Protein AF-A0A0K0GFX9-F1 (afdb_monomer_lite)

Foldseek 3Di:
DDDDDDDDDDDPPPPPPPPPPPPFPKDKFWFQAKWWDLQAETEPVRDDDPSIDIDGQQQIKIQDGDDPAWTWIQGPNGIYTYGNPPPVVDDRVRVCCVTGPHDRNPDPDD

Organism: Xanthomonas oryzae pv. oryzae (strain PXO99A) (NCBI:txid360094)

Structure (mmCIF, N/CA/C/O backbone):
data_AF-A0A0K0GFX9-F1
#
_entry.id   AF-A0A0K0GFX9-F1
#
loop_
_atom_site.group_PDB
_atom_site.id
_atom_site.type_symbol
_atom_site.label_atom_id
_atom_site.label_alt_id
_atom_site.label_comp_id
_atom_site.label_asym_id
_atom_site.label_entity_id
_atom_site.label_seq_id
_atom_site.pdbx_PDB_ins_code
_atom_site.Cartn_x
_atom_site.Cartn_y
_atom_site.Cartn_z
_atom_site.occupancy
_atom_site.B_iso_or_equiv
_atom_site.auth_seq_id
_atom_site.auth_comp_id
_atom_site.auth_asym_id
_atom_site.auth_atom_id
_atom_site.pdbx_PDB_model_num
ATOM 1 N N . MET A 1 1 ? 40.369 53.574 -22.912 1.00 46.41 1 MET A N 1
ATOM 2 C CA . MET A 1 1 ? 38.956 53.920 -22.636 1.00 46.41 1 MET A CA 1
ATOM 3 C C . MET A 1 1 ? 38.154 53.860 -23.925 1.00 46.41 1 MET A C 1
ATOM 5 O O . MET A 1 1 ? 38.323 54.766 -24.725 1.00 46.41 1 MET A O 1
ATOM 9 N N . ARG A 1 2 ? 37.320 52.827 -24.127 1.00 41.56 2 ARG A N 1
ATOM 10 C CA . ARG A 1 2 ? 36.103 52.857 -24.968 1.00 41.56 2 ARG A CA 1
ATOM 11 C C . ARG A 1 2 ? 35.143 51.774 -24.454 1.00 41.56 2 ARG A C 1
ATOM 13 O O . ARG A 1 2 ? 35.328 50.600 -24.754 1.00 41.56 2 ARG A O 1
ATOM 20 N N . LEU A 1 3 ? 34.190 52.173 -23.608 1.00 46.28 3 LEU A N 1
ATOM 21 C CA . LEU A 1 3 ? 33.074 51.335 -23.160 1.00 46.28 3 LEU A CA 1
ATOM 22 C C . LEU A 1 3 ? 32.033 51.295 -24.282 1.00 46.28 3 LEU A C 1
ATOM 24 O O . LEU A 1 3 ? 31.542 52.346 -24.686 1.00 46.28 3 LEU A O 1
ATOM 28 N N . HIS A 1 4 ? 31.683 50.102 -24.752 1.00 47.66 4 HIS A N 1
ATOM 29 C CA . HIS A 1 4 ? 30.481 49.906 -25.553 1.00 47.66 4 HIS A CA 1
ATOM 30 C C . HIS A 1 4 ? 29.398 49.352 -24.633 1.00 47.66 4 HIS A C 1
ATOM 32 O O . HIS A 1 4 ? 29.428 48.187 -24.242 1.00 47.66 4 HIS A O 1
ATOM 38 N N . SER A 1 5 ? 28.464 50.224 -24.262 1.00 55.97 5 SER A N 1
ATOM 39 C CA . SER A 1 5 ? 27.197 49.842 -23.651 1.00 55.97 5 SER A CA 1
ATOM 40 C C . SER A 1 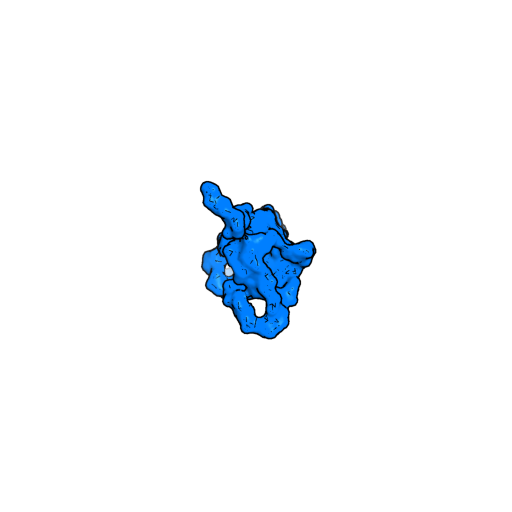5 ? 26.381 49.065 -24.677 1.00 55.97 5 SER A C 1
ATOM 42 O O . SER A 1 5 ? 26.068 49.584 -25.745 1.00 55.97 5 SER A O 1
ATOM 44 N N . SER A 1 6 ? 26.020 47.829 -24.362 1.00 58.88 6 SER A N 1
ATOM 45 C CA . SER A 1 6 ? 24.968 47.106 -25.073 1.00 58.88 6 SER A CA 1
ATOM 46 C C . SER A 1 6 ? 23.941 46.659 -24.045 1.00 58.88 6 SER A C 1
ATOM 48 O O . SER A 1 6 ? 24.158 45.707 -23.301 1.00 58.88 6 SER A O 1
ATOM 50 N N . LEU A 1 7 ? 22.840 47.413 -23.981 1.00 60.22 7 LEU A N 1
ATOM 51 C CA . LEU A 1 7 ? 21.578 46.923 -23.445 1.00 60.22 7 LEU A CA 1
ATOM 52 C C . LEU A 1 7 ? 21.112 45.775 -24.347 1.00 60.22 7 LEU A C 1
ATOM 54 O O . LEU A 1 7 ? 20.966 45.978 -25.552 1.00 60.22 7 LEU A O 1
ATOM 58 N N . LEU A 1 8 ? 20.805 44.615 -23.771 1.00 55.16 8 LEU A N 1
ATOM 59 C CA . LEU A 1 8 ? 19.911 43.660 -24.416 1.00 55.16 8 LEU A CA 1
ATOM 60 C C . LEU A 1 8 ? 18.891 43.149 -23.401 1.00 55.16 8 LEU A C 1
ATOM 62 O O . LEU A 1 8 ? 19.224 42.764 -22.282 1.00 55.16 8 LEU A O 1
ATOM 66 N N . ALA A 1 9 ? 17.634 43.266 -23.808 1.00 56.84 9 ALA A N 1
ATOM 67 C CA . ALA A 1 9 ? 16.443 43.152 -22.997 1.00 56.84 9 ALA A CA 1
ATOM 68 C C . ALA A 1 9 ? 15.931 41.709 -22.858 1.00 56.84 9 ALA A C 1
ATOM 70 O O . ALA A 1 9 ? 16.161 40.862 -23.715 1.00 56.84 9 ALA A O 1
ATOM 71 N N . LEU A 1 10 ? 15.197 41.520 -21.756 1.00 57.41 10 LEU A N 1
ATOM 72 C CA . LEU A 1 10 ? 14.058 40.631 -21.496 1.00 57.41 10 LEU A CA 1
ATOM 73 C C . LEU A 1 10 ? 13.787 39.440 -22.437 1.00 57.41 10 LEU A C 1
ATOM 75 O O . LEU A 1 10 ? 13.379 39.600 -23.584 1.00 57.41 10 LEU A O 1
ATOM 79 N N . GLY A 1 11 ? 13.773 38.252 -21.830 1.00 53.25 11 GLY A N 1
ATOM 80 C CA . GLY A 1 11 ? 13.059 37.076 -22.323 1.00 53.25 11 GLY A CA 1
ATOM 81 C C . GLY A 1 11 ? 12.790 36.096 -21.183 1.00 53.25 11 GLY A C 1
ATOM 82 O O . GLY A 1 11 ? 13.507 35.112 -21.034 1.00 53.25 11 GLY A O 1
ATOM 83 N N . LEU A 1 12 ? 11.796 36.380 -20.333 1.00 57.19 12 LEU A N 1
ATOM 84 C CA . LEU A 1 12 ? 11.369 35.458 -19.275 1.00 57.19 12 LEU A CA 1
ATOM 85 C C . LEU A 1 12 ? 10.470 34.376 -19.901 1.00 57.19 12 LEU A C 1
ATOM 87 O O . LEU A 1 12 ? 9.253 34.521 -19.966 1.00 57.19 12 LEU A O 1
ATOM 91 N N . PHE A 1 13 ? 11.073 33.303 -20.413 1.00 60.78 13 PHE A N 1
ATOM 92 C CA . PHE A 1 13 ? 10.339 32.116 -20.853 1.00 60.78 13 PHE A CA 1
ATOM 93 C C . PHE A 1 13 ? 9.956 31.277 -19.628 1.00 60.78 13 PHE A C 1
ATOM 95 O O . PHE A 1 13 ? 10.741 30.462 -19.146 1.00 60.78 13 PHE A O 1
ATOM 102 N N . THR A 1 14 ? 8.746 31.464 -19.101 1.00 57.81 14 THR A N 1
ATOM 103 C CA . THR A 1 14 ? 8.166 30.537 -18.123 1.00 57.81 14 THR A CA 1
ATOM 104 C C . THR A 1 14 ? 7.667 29.293 -18.852 1.00 57.81 14 THR A C 1
ATOM 106 O O . THR A 1 14 ? 6.521 29.208 -19.287 1.00 57.81 14 THR A O 1
ATOM 109 N N . VAL A 1 15 ? 8.546 28.301 -19.003 1.00 60.16 15 VAL A N 1
ATOM 110 C CA . VAL A 1 15 ? 8.163 26.950 -19.433 1.00 60.16 15 VAL A CA 1
ATOM 111 C C . VAL A 1 15 ? 7.334 26.317 -18.314 1.00 60.16 15 VAL A C 1
ATOM 113 O O . VAL A 1 15 ? 7.865 25.756 -17.353 1.00 60.16 15 VAL A O 1
ATOM 116 N N . ALA A 1 16 ? 6.011 26.450 -18.409 1.00 60.97 16 ALA A N 1
ATOM 117 C CA . ALA A 1 16 ? 5.080 25.678 -17.604 1.00 60.97 16 ALA A CA 1
ATOM 118 C C . ALA A 1 16 ? 5.205 24.209 -18.029 1.00 60.97 16 ALA A C 1
ATOM 120 O O . ALA A 1 16 ? 4.602 23.769 -19.006 1.00 60.97 16 ALA A O 1
ATOM 121 N N . ASN A 1 17 ? 6.042 23.460 -17.312 1.00 53.72 17 ASN A N 1
ATOM 122 C CA . ASN A 1 17 ? 6.082 22.009 -17.403 1.00 53.72 17 ASN A CA 1
ATOM 123 C C . ASN A 1 17 ? 4.761 21.480 -16.835 1.00 53.72 17 ASN A C 1
ATOM 125 O O . ASN A 1 17 ? 4.633 21.255 -15.632 1.00 53.72 17 ASN A O 1
ATOM 129 N N . LEU A 1 18 ? 3.758 21.322 -17.699 1.00 56.84 18 LEU A N 1
ATOM 130 C CA . LEU A 1 18 ? 2.617 20.459 -17.430 1.00 56.84 18 LEU A CA 1
ATOM 131 C C . LEU A 1 18 ? 3.183 19.045 -17.305 1.00 56.84 18 LEU A C 1
ATOM 133 O O . LEU A 1 18 ? 3.453 18.386 -18.307 1.00 56.84 18 LEU A O 1
ATOM 137 N N . ALA A 1 19 ? 3.442 18.614 -16.070 1.00 59.53 19 ALA A N 1
ATOM 138 C CA . ALA A 1 19 ? 3.742 17.224 -15.790 1.00 59.53 19 ALA A CA 1
ATOM 139 C C . ALA A 1 19 ? 2.567 16.405 -16.331 1.00 59.53 19 ALA A C 1
ATOM 141 O O . ALA A 1 19 ? 1.453 16.484 -15.810 1.00 59.53 19 ALA A O 1
ATOM 142 N N . SER A 1 20 ? 2.805 15.675 -17.421 1.00 55.09 20 SER A N 1
ATOM 143 C CA . SER A 1 20 ? 1.861 14.674 -17.891 1.00 55.09 20 SER A CA 1
ATOM 144 C C . SER A 1 20 ? 1.644 13.719 -16.724 1.00 55.09 20 SER A C 1
ATOM 146 O O . SER A 1 20 ? 2.619 13.221 -16.152 1.00 55.09 20 SER A O 1
ATOM 148 N N . ALA A 1 21 ? 0.392 13.515 -16.321 1.00 56.84 21 ALA A N 1
ATOM 149 C CA . ALA A 1 21 ? 0.041 12.441 -15.409 1.00 56.84 21 ALA A CA 1
ATOM 150 C C . ALA A 1 21 ? 0.345 11.139 -16.154 1.00 56.84 21 ALA A C 1
ATOM 152 O O . ALA A 1 21 ? -0.514 10.617 -16.856 1.00 56.84 21 ALA A O 1
ATOM 153 N N . ALA A 1 22 ? 1.602 10.690 -16.086 1.00 57.03 22 ALA A N 1
ATOM 154 C CA . ALA A 1 22 ? 2.020 9.398 -16.598 1.00 57.03 22 ALA A CA 1
ATOM 155 C C . ALA A 1 22 ? 1.003 8.374 -16.105 1.00 57.03 22 ALA A C 1
ATOM 157 O O . ALA A 1 22 ? 0.636 8.437 -14.929 1.00 57.03 22 ALA A O 1
ATOM 158 N N . ASP A 1 23 ? 0.515 7.516 -17.003 1.00 57.75 23 ASP A N 1
ATOM 159 C CA . ASP A 1 23 ? -0.445 6.464 -16.689 1.00 57.75 23 ASP A CA 1
ATOM 160 C C . ASP A 1 23 ? 0.066 5.674 -15.489 1.00 57.75 23 ASP A C 1
ATOM 162 O O . ASP A 1 23 ? 0.930 4.803 -15.591 1.00 57.75 23 ASP A O 1
ATOM 166 N N . VAL A 1 24 ? -0.409 6.062 -14.308 1.00 63.00 24 VAL A N 1
ATOM 167 C CA . VAL A 1 24 ? 0.011 5.432 -13.074 1.00 63.00 24 VAL A CA 1
ATOM 168 C C . VAL A 1 24 ? -0.519 4.017 -13.154 1.00 63.00 24 VAL A C 1
ATOM 170 O O . VAL A 1 24 ? -1.720 3.850 -13.366 1.00 63.00 24 VAL A O 1
ATOM 173 N N . ALA A 1 25 ? 0.359 3.023 -13.018 1.00 73.62 25 ALA A N 1
ATOM 174 C CA . ALA A 1 25 ? -0.027 1.623 -13.078 1.00 73.62 25 ALA A CA 1
ATOM 175 C C . ALA A 1 25 ? -1.094 1.350 -12.008 1.00 73.62 25 ALA A C 1
ATOM 177 O O . ALA A 1 25 ? -0.794 1.195 -10.825 1.00 73.62 25 ALA A O 1
ATOM 178 N N . LYS A 1 26 ? -2.359 1.352 -12.434 1.00 91.88 26 LYS A N 1
ATOM 179 C CA . LYS A 1 26 ? -3.514 0.982 -11.626 1.00 91.88 26 LYS A CA 1
ATOM 180 C C . LYS A 1 26 ? -3.850 -0.449 -11.969 1.00 91.88 26 LYS A C 1
ATOM 182 O O . LYS A 1 26 ? -4.089 -0.762 -13.133 1.00 91.88 26 LYS A O 1
ATOM 187 N N . TYR A 1 27 ? -3.853 -1.300 -10.963 1.00 96.38 27 TYR A N 1
ATOM 188 C CA . TYR A 1 27 ? -4.155 -2.708 -11.136 1.00 96.38 27 TYR A CA 1
ATOM 189 C C . TYR A 1 27 ? -4.676 -3.291 -9.834 1.00 96.38 27 TYR A C 1
ATOM 191 O O . TYR A 1 27 ? -4.359 -2.806 -8.745 1.00 96.38 27 TYR A O 1
ATOM 199 N N . ASP A 1 28 ? -5.478 -4.335 -9.970 1.00 97.81 28 ASP A N 1
ATOM 200 C CA . ASP A 1 28 ? -5.920 -5.146 -8.850 1.00 97.81 28 ASP A CA 1
ATOM 201 C C . ASP A 1 28 ? -4.947 -6.307 -8.639 1.00 97.81 28 ASP A C 1
ATOM 203 O O . ASP A 1 28 ? -4.323 -6.807 -9.580 1.00 97.81 28 ASP A O 1
ATOM 207 N N . GLY A 1 29 ? -4.804 -6.723 -7.388 1.00 97.69 29 GLY A N 1
ATOM 208 C CA . GLY A 1 29 ? -3.939 -7.825 -7.009 1.00 97.69 29 GLY A CA 1
ATOM 209 C C . GLY A 1 29 ? -4.137 -8.214 -5.554 1.00 97.69 29 GLY A C 1
ATOM 210 O O . GLY A 1 29 ? -5.161 -7.918 -4.935 1.00 97.69 29 GLY A O 1
ATOM 211 N N . PHE A 1 30 ? -3.129 -8.872 -5.004 1.00 98.56 30 PHE A N 1
ATOM 212 C CA . PHE A 1 30 ? -3.156 -9.447 -3.671 1.00 98.56 30 PHE A CA 1
ATOM 213 C C . PHE A 1 30 ? -1.874 -9.101 -2.928 1.00 98.56 30 PHE A C 1
ATOM 215 O O . PHE A 1 30 ? -0.799 -9.043 -3.526 1.00 98.56 30 PHE A O 1
ATOM 222 N N . LEU 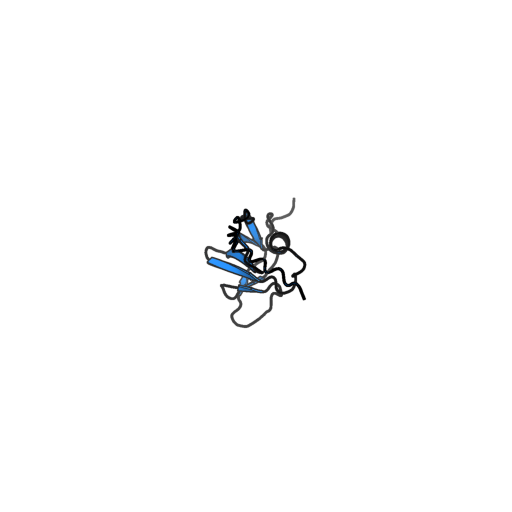A 1 31 ? -1.965 -8.898 -1.615 1.00 98.50 31 LEU A N 1
ATOM 223 C CA . LEU A 1 31 ? -0.765 -8.763 -0.797 1.00 98.50 31 LEU A CA 1
ATOM 224 C C . LEU A 1 31 ? 0.067 -10.045 -0.867 1.00 98.50 31 LEU A C 1
ATOM 226 O O . LEU A 1 31 ? -0.432 -11.127 -0.561 1.00 98.50 31 LEU A O 1
ATOM 230 N N . CYS A 1 32 ? 1.345 -9.919 -1.218 1.00 97.81 32 CYS A N 1
ATOM 231 C CA . CYS A 1 32 ? 2.261 -11.055 -1.331 1.00 97.81 32 CYS A CA 1
ATOM 232 C C . CYS A 1 32 ? 2.560 -11.721 0.023 1.00 97.81 32 CYS A C 1
ATOM 234 O O . CYS A 1 32 ? 2.993 -12.871 0.071 1.00 97.81 32 CYS A O 1
ATOM 236 N N . CYS A 1 33 ? 2.350 -11.001 1.129 1.00 97.94 33 CYS A N 1
ATOM 237 C CA . CYS A 1 33 ? 2.672 -11.442 2.477 1.00 97.94 33 CYS A CA 1
ATOM 238 C C . CYS A 1 33 ? 1.800 -10.743 3.529 1.00 97.94 33 CYS A C 1
ATOM 240 O O . CYS A 1 33 ? 1.045 -9.816 3.229 1.00 97.94 33 CYS A O 1
ATOM 242 N N . ASN A 1 34 ? 1.914 -11.194 4.781 1.00 98.06 34 ASN A N 1
ATOM 243 C CA . ASN A 1 34 ? 1.267 -10.533 5.910 1.00 98.06 34 ASN A CA 1
ATOM 244 C C . ASN A 1 34 ? 1.898 -9.155 6.144 1.00 98.06 34 ASN A C 1
ATOM 246 O O . ASN A 1 34 ? 3.094 -9.068 6.432 1.00 98.06 34 ASN A O 1
ATOM 250 N N . LEU A 1 35 ? 1.087 -8.101 6.116 1.00 98.19 35 LEU A N 1
ATOM 251 C CA . LEU A 1 35 ? 1.511 -6.732 6.422 1.00 98.19 35 LEU A CA 1
ATOM 252 C C . LEU A 1 35 ? 0.782 -6.194 7.651 1.00 98.19 35 LEU A C 1
ATOM 254 O O . LEU A 1 35 ? -0.241 -6.729 8.070 1.00 98.19 35 LEU A O 1
ATOM 258 N N . ARG A 1 36 ? 1.300 -5.122 8.243 1.00 98.38 36 ARG A N 1
ATOM 259 C CA . ARG A 1 36 ? 0.686 -4.426 9.375 1.00 98.38 36 ARG A CA 1
ATOM 260 C C . ARG A 1 36 ? 0.300 -3.011 8.977 1.00 98.38 36 ARG A C 1
ATOM 262 O O . ARG A 1 36 ? 1.086 -2.300 8.359 1.00 98.38 36 ARG A O 1
ATOM 269 N N . THR A 1 37 ? -0.911 -2.610 9.347 1.00 97.94 37 THR A N 1
ATOM 270 C CA . THR A 1 37 ? -1.484 -1.298 9.023 1.00 97.94 37 THR A CA 1
ATOM 271 C C . THR A 1 37 ? -2.042 -0.626 10.271 1.00 97.94 37 THR A C 1
ATOM 273 O O . THR A 1 37 ? -2.579 -1.307 11.145 1.00 97.94 37 THR A O 1
ATOM 276 N N . ASP A 1 38 ? -1.961 0.703 10.341 1.00 96.44 38 ASP A N 1
ATOM 277 C CA . ASP A 1 38 ? -2.761 1.510 11.286 1.00 96.44 38 ASP A CA 1
ATOM 278 C C . ASP A 1 38 ? -4.142 1.898 10.730 1.00 96.44 38 ASP A C 1
ATOM 280 O O . ASP A 1 38 ? -4.913 2.587 11.390 1.00 96.44 38 ASP A O 1
ATOM 284 N N . GLY A 1 39 ? -4.476 1.451 9.517 1.00 96.38 39 GLY A N 1
ATOM 285 C CA . GLY A 1 39 ? -5.707 1.813 8.817 1.00 96.38 39 GLY A CA 1
ATOM 286 C C . GLY A 1 39 ? -5.512 2.847 7.712 1.00 96.38 39 GLY A C 1
ATOM 287 O O . GLY A 1 39 ? -6.379 2.947 6.851 1.00 96.38 39 GLY A O 1
ATOM 288 N N . SER A 1 40 ? -4.372 3.539 7.676 1.00 97.06 40 SER A N 1
ATOM 289 C CA . SER A 1 40 ? -4.019 4.508 6.630 1.00 97.06 40 SER A CA 1
ATOM 290 C C . SER A 1 40 ? -2.629 4.264 6.037 1.00 97.06 40 SER A C 1
ATOM 292 O O . SER A 1 40 ? -2.403 4.519 4.853 1.00 97.06 40 SER A O 1
ATOM 294 N N . TRP A 1 41 ? -1.710 3.715 6.830 1.00 97.62 41 TRP A N 1
ATOM 295 C CA . TRP A 1 41 ? -0.313 3.536 6.474 1.00 97.62 41 TRP A CA 1
ATOM 296 C C . TRP A 1 41 ? 0.204 2.145 6.837 1.00 97.62 41 TRP A C 1
ATOM 298 O O . TRP A 1 41 ? -0.061 1.600 7.914 1.00 97.62 41 TRP A O 1
ATOM 308 N N . ILE A 1 42 ? 0.998 1.601 5.922 1.00 98.12 42 ILE A N 1
ATOM 309 C CA . ILE A 1 42 ? 1.732 0.347 6.029 1.00 98.12 42 ILE A CA 1
ATOM 310 C C . ILE A 1 42 ? 3.215 0.683 5.853 1.00 98.12 42 ILE A C 1
ATOM 312 O O . ILE A 1 42 ? 3.612 1.266 4.845 1.00 98.12 42 ILE A O 1
ATOM 316 N N . SER A 1 43 ? 4.041 0.303 6.826 1.00 96.81 43 SER A N 1
ATOM 317 C CA . SER A 1 43 ? 5.498 0.369 6.678 1.00 96.81 43 SER A CA 1
ATOM 318 C C . SER A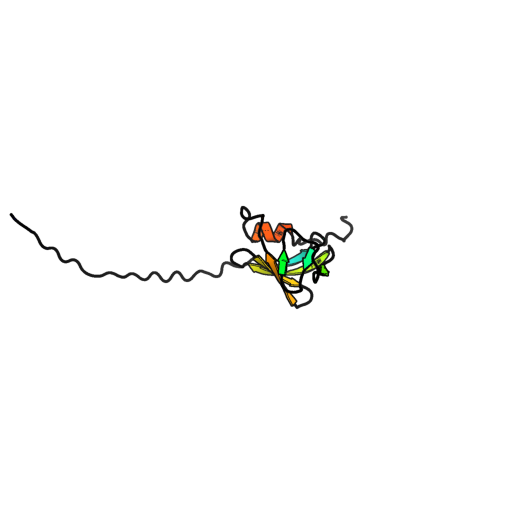 1 43 ? 5.993 -0.857 5.912 1.00 96.81 43 SER A C 1
ATOM 320 O O . SER A 1 43 ? 5.600 -1.983 6.227 1.00 96.81 43 SER A O 1
ATOM 322 N N . ASP A 1 44 ? 6.893 -0.652 4.954 1.00 96.31 44 ASP A N 1
ATOM 323 C CA . ASP A 1 44 ? 7.603 -1.718 4.234 1.00 96.31 44 ASP A CA 1
ATOM 324 C C . ASP A 1 44 ? 8.501 -2.589 5.135 1.00 96.31 44 ASP A C 1
ATOM 326 O O . ASP A 1 44 ? 8.811 -3.722 4.760 1.00 96.31 44 ASP A O 1
ATOM 330 N N . SER A 1 45 ? 8.838 -2.112 6.341 1.00 96.12 45 SER A N 1
ATOM 331 C CA . SER A 1 45 ? 9.520 -2.871 7.405 1.00 96.12 45 SER A CA 1
ATOM 332 C C . SER A 1 45 ? 8.589 -3.698 8.302 1.00 96.12 45 SER A C 1
ATOM 334 O O . SER A 1 45 ? 9.062 -4.517 9.089 1.00 96.12 45 SER A O 1
ATOM 336 N N . ASN A 1 46 ? 7.265 -3.536 8.183 1.00 96.19 46 ASN A N 1
ATOM 337 C CA . ASN A 1 46 ? 6.257 -4.389 8.828 1.00 96.19 46 ASN A CA 1
ATOM 338 C C . ASN A 1 46 ? 6.357 -4.514 10.373 1.00 96.19 46 ASN A C 1
ATOM 340 O O . ASN A 1 46 ? 6.110 -5.591 10.936 1.00 96.19 46 ASN A O 1
ATOM 344 N N . TYR A 1 47 ? 6.705 -3.422 11.066 1.00 92.69 47 TYR A N 1
ATOM 345 C CA . TYR A 1 47 ? 6.884 -3.388 12.524 1.00 92.69 47 TYR A CA 1
ATOM 346 C C . TYR A 1 47 ? 5.643 -3.838 13.310 1.00 92.69 47 TYR A C 1
ATOM 348 O O . TYR A 1 47 ? 4.506 -3.491 12.981 1.00 92.69 47 TYR A O 1
ATOM 356 N N . ALA A 1 48 ? 5.871 -4.618 14.371 1.00 93.00 48 ALA A N 1
ATOM 357 C CA . ALA A 1 48 ? 4.842 -5.047 15.314 1.00 93.00 48 ALA A CA 1
ATOM 358 C C . ALA A 1 48 ? 4.733 -4.033 16.459 1.00 93.00 48 ALA A C 1
ATOM 360 O O . ALA A 1 48 ? 5.434 -4.140 17.460 1.00 93.00 48 ALA A O 1
ATOM 361 N N . GLU A 1 49 ? 3.865 -3.045 16.272 1.00 92.81 49 GLU A N 1
ATOM 362 C CA . GLU A 1 49 ? 3.644 -1.937 17.203 1.00 92.81 49 GLU A CA 1
ATOM 363 C C . GLU A 1 49 ? 2.187 -1.905 17.674 1.00 92.81 49 GLU A C 1
ATOM 365 O O . GLU A 1 49 ? 1.286 -2.418 16.997 1.00 92.81 49 GLU A O 1
ATOM 370 N N . ASP A 1 50 ? 1.950 -1.263 18.817 1.00 92.81 50 ASP A N 1
ATOM 371 C CA . ASP A 1 50 ? 0.604 -1.047 19.340 1.00 92.81 50 ASP A CA 1
ATOM 372 C C . ASP A 1 50 ? -0.259 -0.253 18.348 1.00 92.81 50 ASP A C 1
ATOM 374 O O . ASP A 1 50 ? 0.198 0.663 17.664 1.00 92.81 50 ASP A O 1
ATOM 378 N N . GLY A 1 51 ? -1.537 -0.624 18.247 1.00 91.50 51 GLY A N 1
ATOM 379 C CA . GLY A 1 51 ? -2.487 0.004 17.322 1.00 91.50 51 GLY A CA 1
ATOM 380 C C . GLY A 1 51 ? -2.381 -0.470 15.868 1.00 91.50 51 GLY A C 1
ATOM 381 O O . GLY A 1 51 ? -3.238 -0.116 15.057 1.00 91.50 51 GLY A O 1
ATOM 382 N N . LYS A 1 52 ? -1.397 -1.311 15.521 1.00 96.50 52 LYS A N 1
ATO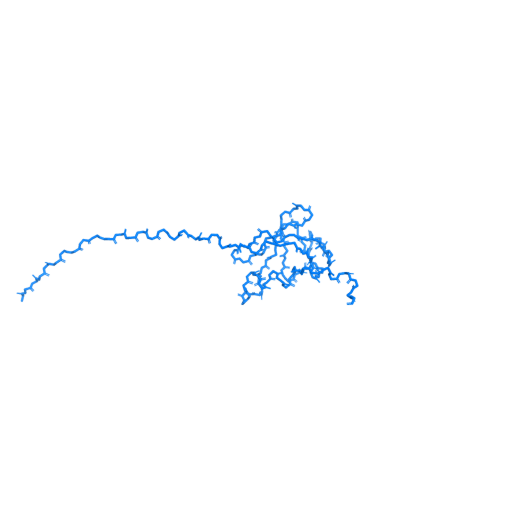M 383 C CA . LYS A 1 52 ? -1.336 -1.948 14.201 1.00 96.50 52 LYS A CA 1
ATOM 384 C C . LYS A 1 52 ? -2.184 -3.217 14.171 1.00 96.50 52 LYS A C 1
ATOM 386 O O . LYS A 1 52 ? -2.126 -4.052 15.071 1.00 96.50 52 LYS A O 1
ATOM 391 N N . ARG A 1 53 ? -2.921 -3.415 13.079 1.00 96.44 53 ARG A N 1
ATOM 392 C CA . ARG A 1 53 ? -3.605 -4.681 12.771 1.00 96.44 53 ARG A CA 1
ATOM 393 C C . ARG A 1 53 ? -2.927 -5.397 11.614 1.00 96.44 53 ARG A C 1
ATOM 395 O O . ARG A 1 53 ? -2.358 -4.759 10.729 1.00 96.44 53 ARG A O 1
ATOM 402 N N . MET A 1 54 ? -3.031 -6.722 11.596 1.00 97.81 54 MET A N 1
ATOM 403 C CA . MET A 1 54 ? -2.523 -7.533 10.494 1.00 97.81 54 MET A CA 1
ATOM 404 C C . MET A 1 54 ? -3.480 -7.496 9.295 1.00 97.81 54 MET A C 1
ATOM 406 O O . MET A 1 54 ? -4.697 -7.616 9.441 1.00 97.81 54 MET A O 1
ATOM 410 N N . LEU A 1 55 ? -2.905 -7.341 8.109 1.00 98.12 55 LEU A N 1
ATOM 411 C CA . LEU A 1 55 ? -3.487 -7.639 6.811 1.00 98.12 55 LEU A CA 1
ATOM 412 C C . LEU A 1 55 ? -2.928 -8.996 6.371 1.00 98.12 55 LEU A C 1
ATOM 414 O O . LEU A 1 55 ? -1.711 -9.101 6.199 1.00 98.12 55 LEU A O 1
ATOM 418 N N . PRO A 1 56 ? -3.765 -10.034 6.236 1.00 98.25 56 PRO A N 1
ATOM 419 C CA . PRO A 1 56 ? -3.305 -11.349 5.811 1.00 98.25 56 PRO A CA 1
ATOM 420 C C . PRO A 1 56 ? -2.669 -11.340 4.413 1.00 98.25 56 PRO A C 1
ATOM 422 O O . PRO A 1 56 ? -3.062 -10.565 3.539 1.00 98.25 56 PRO A O 1
ATOM 425 N N . VAL A 1 57 ? -1.731 -12.252 4.178 1.00 98.31 57 VAL A N 1
ATOM 426 C CA . VAL A 1 57 ? -1.289 -12.650 2.838 1.00 98.31 57 VAL A CA 1
ATOM 427 C C . VAL A 1 57 ? -2.501 -13.020 1.984 1.00 98.31 57 VAL A C 1
ATOM 429 O O . VAL A 1 57 ? -3.477 -13.572 2.491 1.00 98.31 57 VAL A O 1
ATOM 432 N N . GLY A 1 58 ? -2.469 -12.664 0.703 1.00 98.25 58 GLY A N 1
ATOM 433 C CA . GLY A 1 58 ? -3.613 -12.852 -0.183 1.00 98.25 58 GLY A CA 1
ATOM 434 C C . GLY A 1 58 ? -4.737 -11.835 0.026 1.00 98.25 58 GLY A C 1
ATOM 435 O O . GLY A 1 58 ? -5.774 -11.955 -0.612 1.00 98.25 58 GLY A O 1
ATOM 436 N N . THR A 1 59 ? -4.576 -10.816 0.884 1.00 98.62 59 THR A N 1
ATOM 437 C CA . THR A 1 59 ? -5.585 -9.746 0.988 1.00 98.62 59 THR A CA 1
ATOM 438 C C . THR A 1 59 ? -5.752 -9.069 -0.377 1.00 98.62 59 THR A C 1
ATOM 440 O O . THR A 1 59 ? -4.759 -8.545 -0.889 1.00 98.62 59 THR A O 1
ATOM 443 N N . PRO A 1 60 ? -6.971 -9.021 -0.950 1.00 98.44 60 PRO A N 1
ATOM 444 C CA . PRO A 1 60 ? -7.217 -8.318 -2.202 1.00 98.44 60 PRO A CA 1
ATOM 445 C C . PRO A 1 60 ? -7.041 -6.808 -2.033 1.00 98.44 60 PRO A C 1
ATOM 447 O O . PRO A 1 60 ? -7.560 -6.210 -1.082 1.00 98.44 60 PRO A O 1
ATOM 450 N N . VAL A 1 61 ? -6.334 -6.182 -2.969 1.00 98.50 61 VAL A N 1
ATOM 451 C CA . VAL A 1 61 ? -6.054 -4.743 -2.976 1.00 98.50 61 VAL A CA 1
ATOM 452 C C . VAL A 1 61 ? -6.108 -4.186 -4.396 1.00 98.50 61 VAL A C 1
ATOM 454 O O . VAL A 1 61 ? -5.876 -4.902 -5.366 1.00 98.50 61 VAL A O 1
ATOM 457 N N . SER A 1 62 ? -6.347 -2.882 -4.509 1.00 98.38 62 SER A N 1
ATOM 458 C CA . SER A 1 62 ? -6.150 -2.139 -5.758 1.00 98.38 62 SER A CA 1
ATOM 459 C C . SER A 1 62 ? -4.984 -1.174 -5.592 1.00 98.38 62 SER A C 1
ATOM 461 O O . SER A 1 62 ? -5.017 -0.337 -4.688 1.00 98.38 62 SER A O 1
ATOM 463 N N . VAL A 1 63 ? -3.991 -1.216 -6.478 1.00 97.94 63 VAL A N 1
ATOM 464 C CA . VAL A 1 63 ? -3.042 -0.111 -6.644 1.00 97.94 63 VAL A CA 1
ATOM 465 C C . VAL A 1 63 ? -3.770 1.021 -7.355 1.00 97.94 63 VAL A C 1
ATOM 467 O O . VAL A 1 63 ? -4.302 0.860 -8.450 1.00 97.94 63 VAL A O 1
ATOM 470 N N . THR A 1 64 ? -3.835 2.179 -6.708 1.00 96.69 64 THR A N 1
ATOM 471 C CA . THR A 1 64 ? -4.630 3.327 -7.176 1.00 96.69 64 THR A CA 1
ATOM 472 C C . THR A 1 64 ? -3.779 4.501 -7.634 1.00 96.69 64 THR A C 1
ATOM 474 O O . THR A 1 64 ? -4.285 5.405 -8.305 1.00 96.69 64 THR A O 1
ATOM 477 N N . GLY A 1 65 ? -2.497 4.506 -7.276 1.00 95.12 65 GLY A N 1
ATOM 478 C CA . GLY A 1 65 ? -1.606 5.615 -7.546 1.00 95.12 65 GLY A CA 1
ATOM 479 C C . GLY A 1 65 ? -0.217 5.414 -6.949 1.00 95.12 65 GLY A C 1
ATOM 480 O O . GLY A 1 65 ? -0.011 4.539 -6.112 1.00 95.12 65 GLY A O 1
ATOM 481 N N . PHE A 1 66 ? 0.700 6.305 -7.304 1.00 94.19 66 PHE A N 1
ATOM 482 C CA . PHE A 1 66 ? 2.015 6.424 -6.691 1.00 94.19 66 PHE A CA 1
ATOM 483 C C . PHE A 1 66 ? 2.180 7.859 -6.192 1.00 94.19 66 PHE A C 1
ATOM 485 O O . PHE A 1 66 ? 1.869 8.811 -6.909 1.00 94.19 66 PHE A O 1
ATOM 492 N N . GLY A 1 67 ? 2.614 8.017 -4.944 1.00 91.75 67 GLY A N 1
ATOM 493 C CA . GLY A 1 67 ? 3.092 9.297 -4.432 1.00 91.75 67 GLY A CA 1
ATOM 494 C C . GLY A 1 67 ? 4.552 9.522 -4.825 1.00 91.75 67 GLY A C 1
ATOM 495 O O . GLY A 1 67 ? 5.105 8.810 -5.659 1.00 91.75 67 GLY A O 1
ATOM 496 N N . ARG A 1 68 ? 5.222 10.487 -4.179 1.00 90.75 68 ARG A N 1
ATOM 497 C CA . ARG A 1 68 ? 6.676 10.657 -4.364 1.00 90.75 68 ARG A CA 1
ATOM 498 C C . ARG A 1 68 ? 7.440 9.387 -3.973 1.00 90.75 68 ARG A C 1
ATOM 500 O O . ARG A 1 68 ? 8.338 8.971 -4.686 1.00 90.75 68 ARG A O 1
ATOM 507 N N . ASN A 1 69 ? 7.041 8.792 -2.853 1.00 91.44 69 ASN A N 1
ATOM 508 C CA . ASN A 1 69 ? 7.651 7.604 -2.264 1.00 91.44 69 ASN A CA 1
ATOM 509 C C . ASN A 1 69 ? 6.654 6.465 -1.980 1.00 91.44 69 ASN A C 1
ATOM 511 O O . ASN A 1 69 ? 7.052 5.316 -2.090 1.00 91.44 69 ASN A O 1
ATOM 515 N N . PRO A 1 70 ? 5.392 6.712 -1.572 1.00 95.81 70 PRO A N 1
ATOM 516 C CA . PRO A 1 70 ? 4.492 5.605 -1.271 1.00 95.81 70 PRO A CA 1
ATOM 517 C C . PRO A 1 70 ? 3.776 5.059 -2.507 1.00 95.81 70 PRO A C 1
ATOM 519 O O . PRO A 1 70 ? 3.549 5.771 -3.490 1.00 95.81 70 PRO A O 1
ATOM 522 N N . VAL A 1 71 ? 3.315 3.817 -2.387 1.00 97.25 71 VAL A N 1
ATOM 523 C CA . VAL A 1 71 ? 2.305 3.219 -3.267 1.00 97.25 71 VAL A CA 1
ATOM 524 C C . VAL A 1 71 ? 0.937 3.384 -2.619 1.00 97.25 71 VAL A C 1
ATOM 526 O O . VAL A 1 71 ? 0.728 2.942 -1.491 1.00 97.25 71 VAL A O 1
ATOM 529 N N . ASN A 1 72 ? -0.001 4.003 -3.334 1.00 98.00 72 ASN A N 1
ATOM 530 C CA . ASN A 1 72 ? -1.352 4.259 -2.843 1.00 98.00 72 ASN A CA 1
ATOM 531 C C . ASN A 1 72 ? -2.252 3.064 -3.157 1.00 98.00 72 ASN A C 1
ATOM 533 O O . ASN A 1 72 ? -2.411 2.682 -4.321 1.00 98.00 72 ASN A O 1
ATOM 537 N N . LEU A 1 73 ? -2.904 2.520 -2.136 1.00 98.25 73 LEU A N 1
ATOM 538 C CA . LEU A 1 73 ? -3.747 1.336 -2.225 1.00 98.25 73 LEU A CA 1
ATOM 539 C C . LEU A 1 73 ? -5.199 1.634 -1.851 1.00 98.25 73 LEU A C 1
ATOM 541 O O . LEU A 1 73 ? -5.488 2.540 -1.068 1.00 98.25 73 LEU A O 1
ATOM 545 N N . LYS A 1 74 ? -6.108 0.800 -2.356 1.00 98.44 74 LYS A N 1
ATOM 546 C CA . LYS A 1 74 ? -7.437 0.600 -1.781 1.00 98.44 74 LYS A CA 1
ATOM 547 C C . LYS A 1 74 ? -7.516 -0.806 -1.194 1.00 98.44 74 LYS A C 1
ATOM 549 O O . LYS A 1 74 ? -7.305 -1.774 -1.919 1.00 98.44 74 LYS A O 1
ATOM 554 N N . ILE A 1 75 ? -7.834 -0.914 0.093 1.00 98.06 75 ILE A N 1
ATOM 555 C CA . ILE A 1 75 ? -7.943 -2.184 0.823 1.00 98.06 75 ILE A CA 1
ATOM 556 C C . ILE A 1 75 ? -9.308 -2.216 1.502 1.00 98.06 75 ILE A C 1
ATOM 558 O O . ILE A 1 75 ? -9.610 -1.341 2.307 1.00 98.06 75 ILE A O 1
ATOM 562 N N . ALA A 1 76 ? -10.150 -3.194 1.153 1.00 95.38 76 ALA A N 1
ATOM 563 C CA . ALA A 1 76 ? -11.535 -3.276 1.639 1.00 95.38 76 ALA A CA 1
ATOM 564 C C . ALA A 1 76 ? -12.341 -1.966 1.455 1.00 95.38 76 ALA A C 1
ATOM 566 O O . ALA A 1 76 ? -13.163 -1.606 2.288 1.00 95.38 76 ALA A O 1
ATOM 567 N N . GLY A 1 77 ? -12.088 -1.232 0.364 1.00 96.12 77 GLY A N 1
ATOM 568 C CA . GLY A 1 77 ? -12.740 0.053 0.074 1.00 96.12 77 GLY A CA 1
ATOM 569 C C . GLY A 1 77 ? -12.041 1.282 0.666 1.00 96.12 77 GLY A C 1
ATOM 570 O O . GLY A 1 7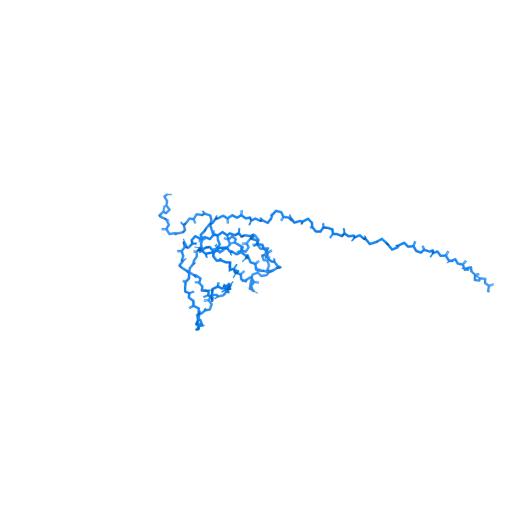7 ? -12.232 2.378 0.144 1.00 96.12 77 GLY A O 1
ATOM 571 N N . GLU A 1 78 ? -11.167 1.097 1.654 1.00 97.81 78 GLU A N 1
ATOM 572 C CA . GLU A 1 78 ? -10.467 2.179 2.348 1.00 97.81 78 GLU A CA 1
ATOM 573 C C . GLU A 1 78 ? -9.141 2.541 1.678 1.00 97.81 78 GLU A C 1
ATOM 575 O O . GLU A 1 78 ? -8.419 1.676 1.174 1.00 97.81 78 GLU A O 1
ATOM 580 N N . LYS A 1 79 ? -8.801 3.834 1.687 1.00 98.12 79 LYS A N 1
ATOM 581 C CA . LYS A 1 79 ? -7.531 4.332 1.141 1.00 98.12 79 LYS A CA 1
ATOM 582 C C . LYS A 1 79 ? -6.402 4.091 2.134 1.00 98.12 79 LYS A C 1
ATOM 584 O O . LYS A 1 79 ? -6.494 4.524 3.277 1.00 98.12 79 LYS A O 1
ATOM 589 N N . GLN A 1 80 ? -5.324 3.468 1.671 1.00 98.19 80 GLN A N 1
ATOM 590 C CA . GLN A 1 80 ? -4.102 3.270 2.448 1.00 98.19 80 GLN A CA 1
ATOM 591 C C . GLN A 1 80 ? -2.858 3.517 1.593 1.00 98.19 80 GLN A C 1
ATOM 593 O O . GLN A 1 80 ? -2.946 3.767 0.390 1.00 98.19 80 GLN A O 1
ATOM 598 N N . SER A 1 81 ? -1.678 3.459 2.197 1.00 98.25 81 SER A N 1
ATOM 599 C CA . SER A 1 81 ? -0.408 3.557 1.481 1.00 98.25 81 SER A CA 1
ATOM 600 C C . SER A 1 81 ? 0.640 2.621 2.062 1.00 98.25 81 SER A C 1
ATOM 602 O O . SER A 1 81 ? 0.713 2.474 3.279 1.00 98.25 81 SER A O 1
ATOM 604 N N . ILE A 1 82 ? 1.460 2.022 1.197 1.00 98.06 82 ILE A N 1
ATOM 605 C CA . ILE A 1 82 ? 2.708 1.364 1.603 1.00 98.06 82 ILE A CA 1
ATOM 606 C C . ILE A 1 82 ? 3.842 2.361 1.387 1.00 98.06 82 ILE A C 1
ATOM 608 O O . ILE A 1 82 ? 4.071 2.802 0.258 1.00 98.06 82 ILE A O 1
ATOM 612 N N . GLY A 1 83 ? 4.534 2.731 2.461 1.00 97.25 83 GLY A N 1
ATOM 613 C CA . GLY A 1 83 ? 5.713 3.586 2.393 1.00 97.25 83 GLY A CA 1
ATOM 614 C C . GLY A 1 83 ? 6.917 2.835 1.851 1.00 97.25 83 GLY A C 1
ATOM 615 O O . GLY A 1 83 ? 7.317 1.846 2.450 1.00 97.25 83 GLY A O 1
ATOM 616 N N . ASN A 1 84 ? 7.510 3.304 0.751 1.00 96.31 84 ASN A N 1
ATOM 617 C CA . ASN A 1 84 ? 8.857 2.887 0.368 1.00 96.31 84 ASN A CA 1
ATOM 618 C C . ASN A 1 84 ? 9.852 3.675 1.215 1.00 96.31 84 ASN A C 1
ATOM 620 O O . ASN A 1 84 ? 10.210 4.791 0.838 1.00 96.31 84 ASN A O 1
ATOM 624 N N . ASP A 1 85 ? 10.255 3.137 2.363 1.00 93.56 85 ASP A N 1
ATOM 625 C CA . ASP A 1 85 ? 11.222 3.772 3.252 1.00 93.56 85 ASP A CA 1
ATOM 626 C C . ASP A 1 85 ? 12.627 3.205 3.056 1.00 93.56 85 ASP A C 1
ATOM 628 O O . ASP A 1 85 ? 13.588 3.982 3.080 1.00 93.56 85 ASP A O 1
ATOM 632 N N . TYR A 1 86 ? 12.739 1.913 2.730 1.00 94.69 86 TYR A N 1
ATOM 633 C CA . TYR A 1 86 ? 14.012 1.186 2.671 1.00 94.69 86 TYR A CA 1
ATOM 634 C C . TYR A 1 86 ? 14.362 0.585 1.298 1.00 94.69 86 TYR A C 1
ATOM 636 O O . TYR A 1 86 ? 15.416 -0.028 1.172 1.00 94.69 86 TYR A O 1
ATOM 644 N N . SER A 1 87 ? 13.536 0.773 0.263 1.00 92.69 87 SER A N 1
ATOM 645 C CA . SER A 1 87 ? 13.784 0.282 -1.111 1.00 92.69 87 SER A CA 1
ATOM 646 C C . SER A 1 87 ? 13.899 1.440 -2.114 1.00 92.69 87 SER A C 1
ATOM 648 O O . SER A 1 87 ? 13.257 1.455 -3.166 1.00 92.69 87 SER A O 1
ATOM 650 N N . ARG A 1 88 ? 14.658 2.480 -1.746 1.00 88.94 88 ARG A N 1
ATOM 651 C CA . ARG A 1 88 ? 14.730 3.768 -2.471 1.00 88.94 88 ARG A CA 1
ATOM 652 C C . ARG A 1 88 ? 15.412 3.690 -3.839 1.00 88.94 88 ARG A C 1
ATOM 654 O O . ARG A 1 88 ? 15.335 4.643 -4.607 1.00 88.94 88 ARG A O 1
ATOM 661 N N . ASP A 1 89 ? 16.096 2.590 -4.110 1.00 93.88 89 ASP A N 1
ATOM 662 C CA . ASP A 1 89 ? 16.689 2.233 -5.394 1.00 93.88 89 ASP A CA 1
ATOM 663 C C . ASP A 1 89 ? 15.661 1.682 -6.396 1.00 93.88 89 ASP A C 1
ATOM 665 O O . ASP A 1 89 ? 15.918 1.691 -7.599 1.00 93.88 89 ASP A O 1
ATOM 669 N N . LEU A 1 90 ? 14.486 1.251 -5.923 1.00 93.19 90 LEU A N 1
ATOM 670 C CA . LEU A 1 90 ? 13.373 0.823 -6.766 1.00 93.19 90 LEU A CA 1
ATOM 671 C C . LEU A 1 90 ? 12.468 2.004 -7.122 1.00 93.19 90 LEU A C 1
ATOM 673 O O . LEU A 1 90 ? 12.104 2.813 -6.264 1.00 93.19 90 LEU A O 1
ATOM 677 N N . ASP A 1 91 ? 12.020 2.054 -8.378 1.00 92.44 91 ASP A N 1
ATOM 678 C CA . ASP A 1 91 ? 10.878 2.893 -8.730 1.00 92.44 91 ASP A CA 1
ATOM 679 C C . ASP A 1 91 ? 9.584 2.362 -8.084 1.00 92.44 91 ASP A C 1
ATOM 681 O O . ASP A 1 91 ? 9.493 1.207 -7.658 1.00 92.44 91 ASP A O 1
ATOM 685 N N . ASN A 1 92 ? 8.552 3.206 -8.011 1.00 92.00 92 ASN A N 1
ATOM 686 C CA . ASN A 1 92 ? 7.306 2.848 -7.329 1.00 92.00 92 ASN A CA 1
ATOM 687 C C . ASN A 1 92 ? 6.543 1.695 -7.998 1.00 92.00 92 ASN A C 1
ATOM 689 O O . ASN A 1 92 ? 5.778 1.018 -7.317 1.00 92.00 92 ASN A O 1
ATOM 693 N N . THR A 1 93 ? 6.752 1.437 -9.291 1.00 93.31 93 THR A N 1
ATOM 694 C CA . THR A 1 93 ? 6.132 0.301 -9.988 1.00 93.31 93 THR A CA 1
ATOM 695 C C . THR A 1 93 ? 6.802 -1.002 -9.566 1.00 93.31 93 THR A C 1
ATOM 697 O O . THR A 1 93 ? 6.118 -1.942 -9.160 1.00 93.31 93 THR A O 1
ATOM 700 N N . ALA A 1 94 ? 8.136 -1.041 -9.593 1.00 95.19 94 ALA A N 1
ATOM 701 C CA . ALA A 1 94 ? 8.920 -2.181 -9.128 1.00 95.19 94 ALA A CA 1
ATOM 702 C C . ALA A 1 94 ? 8.699 -2.441 -7.629 1.00 95.19 94 ALA A C 1
ATOM 704 O O . ALA A 1 94 ? 8.522 -3.584 -7.206 1.00 95.19 94 ALA A O 1
ATOM 705 N N . PHE A 1 95 ? 8.639 -1.377 -6.828 1.00 97.00 95 PHE A N 1
ATOM 706 C CA . PHE A 1 95 ? 8.318 -1.468 -5.410 1.00 97.00 95 PHE A CA 1
ATOM 707 C C . PHE A 1 95 ? 6.889 -1.981 -5.174 1.00 97.00 95 PHE A C 1
ATOM 709 O O . PHE A 1 95 ? 6.697 -2.867 -4.344 1.00 97.00 95 PHE A O 1
ATOM 716 N N . ALA A 1 96 ? 5.889 -1.507 -5.928 1.00 97.12 96 ALA A N 1
ATOM 717 C CA . ALA A 1 96 ? 4.520 -2.015 -5.823 1.00 97.12 96 ALA A CA 1
ATOM 718 C C . ALA A 1 96 ? 4.451 -3.522 -6.101 1.00 97.12 96 ALA A C 1
ATOM 720 O O . ALA A 1 96 ? 3.857 -4.250 -5.310 1.00 97.12 96 ALA A O 1
ATOM 721 N N . ALA A 1 97 ? 5.126 -4.000 -7.152 1.00 96.19 97 ALA A N 1
ATOM 722 C CA . ALA A 1 97 ? 5.155 -5.418 -7.522 1.00 96.19 97 ALA A CA 1
ATOM 723 C C . ALA A 1 97 ? 5.796 -6.326 -6.454 1.00 96.19 97 ALA A C 1
ATOM 725 O O . ALA A 1 97 ? 5.535 -7.528 -6.419 1.00 96.19 97 ALA A O 1
ATOM 726 N N . ARG A 1 98 ? 6.614 -5.768 -5.551 1.00 96.62 98 ARG A N 1
ATOM 727 C CA . ARG A 1 98 ? 7.182 -6.506 -4.414 1.00 96.62 98 ARG A CA 1
ATOM 728 C C . ARG A 1 98 ? 6.129 -6.871 -3.370 1.00 96.62 98 ARG A C 1
ATOM 730 O O . ARG A 1 98 ? 6.279 -7.895 -2.711 1.00 96.62 98 ARG A O 1
ATOM 737 N N . TYR A 1 99 ? 5.097 -6.042 -3.211 1.00 97.88 99 TYR A N 1
ATOM 738 C CA . TYR A 1 99 ? 4.077 -6.189 -2.167 1.00 97.88 99 TYR A CA 1
ATOM 739 C C . TYR A 1 99 ? 2.698 -6.564 -2.707 1.00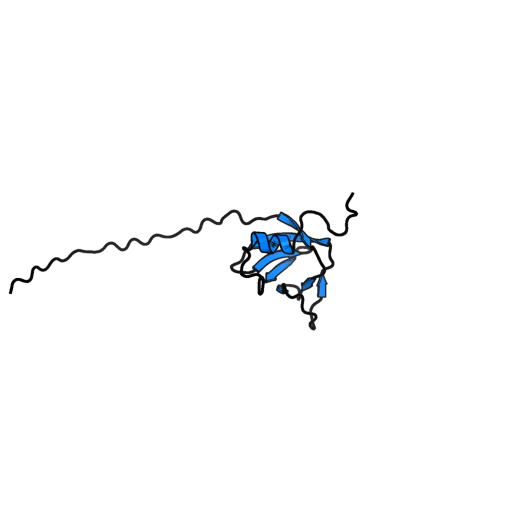 97.88 99 TYR A C 1
ATOM 741 O O . TYR A 1 99 ? 1.930 -7.194 -1.985 1.00 97.88 99 TYR A O 1
ATOM 749 N N . VAL A 1 100 ? 2.385 -6.201 -3.951 1.00 98.19 100 VAL A N 1
ATOM 750 C CA . VAL A 1 100 ? 1.117 -6.500 -4.618 1.00 98.19 100 VAL A CA 1
ATOM 751 C C . VAL A 1 100 ? 1.389 -7.375 -5.833 1.00 98.19 100 VAL A C 1
ATOM 753 O O . VAL A 1 100 ? 1.959 -6.929 -6.825 1.00 98.19 100 VAL A O 1
ATOM 756 N N . VAL A 1 101 ? 0.966 -8.630 -5.748 1.00 97.50 101 VAL A N 1
ATOM 757 C CA . VAL A 1 101 ? 1.104 -9.629 -6.811 1.00 97.50 101 VAL A CA 1
ATOM 758 C C . VAL A 1 101 ? -0.222 -9.810 -7.545 1.00 97.50 101 VAL A C 1
ATOM 760 O O . VAL A 1 101 ? -1.291 -9.685 -6.953 1.00 97.50 101 VAL A O 1
ATOM 763 N N . THR A 1 102 ? -0.175 -10.094 -8.846 1.00 96.69 102 THR A N 1
ATOM 764 C CA . THR A 1 102 ? -1.385 -10.264 -9.674 1.00 96.69 102 THR A CA 1
ATOM 765 C C . THR A 1 102 ? -2.028 -11.644 -9.530 1.00 96.69 102 THR A C 1
ATOM 767 O O . THR A 1 102 ? -3.217 -11.794 -9.798 1.00 96.69 102 THR A O 1
ATOM 770 N N . ALA A 1 103 ? -1.264 -12.643 -9.085 1.00 96.06 103 ALA A N 1
ATOM 771 C CA . ALA A 1 103 ? -1.762 -13.968 -8.734 1.00 96.06 103 ALA A CA 1
ATOM 772 C C . ALA A 1 103 ? -1.921 -14.078 -7.215 1.00 96.06 103 ALA A C 1
ATOM 774 O O . ALA A 1 103 ? -1.035 -13.660 -6.472 1.00 96.06 103 ALA A O 1
ATOM 775 N N . ASP A 1 104 ? -3.033 -14.652 -6.760 1.00 96.31 104 ASP A N 1
ATOM 776 C CA . ASP A 1 104 ? -3.279 -14.874 -5.336 1.00 96.31 104 ASP A CA 1
ATOM 777 C C . ASP A 1 104 ? -2.244 -15.864 -4.761 1.00 96.31 104 ASP A C 1
ATOM 779 O O . ASP A 1 104 ? -2.227 -17.032 -5.162 1.00 96.31 104 ASP A O 1
ATOM 783 N N . PRO A 1 105 ? -1.389 -15.433 -3.813 1.00 96.06 105 PRO A N 1
ATOM 784 C CA . PRO A 1 105 ? -0.349 -16.280 -3.233 1.00 96.06 105 PRO A CA 1
ATOM 785 C C . PRO A 1 105 ? -0.899 -17.385 -2.321 1.00 96.06 105 PRO A C 1
ATOM 787 O O . PRO A 1 105 ? -0.145 -18.269 -1.919 1.00 96.06 105 PRO A O 1
ATOM 790 N N . THR A 1 106 ? -2.186 -17.341 -1.963 1.00 95.81 106 THR A N 1
ATOM 791 C CA . THR A 1 106 ? -2.844 -18.371 -1.143 1.00 95.81 106 THR A CA 1
ATOM 792 C C . THR A 1 106 ? -3.528 -19.447 -1.980 1.00 95.81 106 THR A C 1
ATOM 794 O O . THR A 1 106 ? -3.876 -20.511 -1.462 1.00 95.81 106 THR A O 1
ATOM 797 N N . SER A 1 107 ? -3.674 -19.205 -3.284 1.00 90.62 107 SER A N 1
ATOM 798 C CA . SER A 1 107 ? -4.222 -20.183 -4.211 1.00 90.62 107 SER A CA 1
ATOM 799 C C . SER A 1 107 ? -3.190 -21.285 -4.503 1.00 90.62 107 SER A C 1
ATOM 801 O O . SER A 1 107 ? -2.012 -20.974 -4.727 1.00 90.62 107 SER A O 1
ATOM 803 N N . PRO A 1 108 ? -3.598 -22.571 -4.530 1.00 79.62 108 PRO A N 1
ATOM 804 C CA . PRO A 1 108 ? -2.720 -23.663 -4.936 1.00 79.62 108 PRO A CA 1
ATOM 805 C C . PRO A 1 108 ? -2.166 -23.380 -6.333 1.00 79.62 108 PRO A C 1
ATOM 807 O O . PRO A 1 108 ? -2.930 -23.222 -7.284 1.00 79.62 108 PRO A O 1
ATOM 810 N N . GLN A 1 109 ? -0.844 -23.274 -6.448 1.00 65.81 109 GLN A N 1
ATOM 811 C CA . GLN A 1 109 ? -0.186 -23.110 -7.740 1.00 65.81 109 GLN A CA 1
ATOM 812 C C . GLN A 1 109 ? -0.304 -24.452 -8.478 1.00 65.81 109 GLN A C 1
ATOM 814 O O . GLN A 1 109 ? 0.163 -25.468 -7.959 1.00 65.81 109 GLN A O 1
ATOM 819 N N . VAL A 1 110 ? -1.009 -24.462 -9.612 1.00 60.94 110 VAL A N 1
ATOM 820 C CA . VAL A 1 110 ? -1.274 -25.662 -10.431 1.00 60.94 110 VAL A CA 1
ATOM 821 C C . VAL A 1 110 ? -0.102 -25.954 -11.356 1.00 60.94 110 VAL A C 1
ATOM 823 O O . VAL A 1 110 ? 0.434 -24.979 -11.929 1.00 60.94 110 VAL A O 1
#

pLDDT: mean 86.35, std 17.26, range [41.56, 98.62]

Sequence (110 aa):
MRLHSSLLALGLFTVANLASAADVAKYDGFLCCNLRTDGSWISDSNYAEDGKRMLPVGTPVSVTGFGRNPVNLKIAGEKQSIGNDYSRDLDNTAFAARYVVTADPTSPQV

Radius of gyration: 22.74 Å; chains: 1; bounding box: 52×80×45 Å

Secondary structure (DSSP, 8-state):
--------------------------EEEEESS-EEESSSEEETT----TT-EEE-TT-EEEEEEE-SSEEEEEETTEEEEEE-SS-TTS-HHHHHHHHEESS-TTSPP-